Protein AF-A0A353QFW0-F1 (afdb_monomer_lite)

Secondary structure (DSSP, 8-state):
----TT---------HHHHHHHHHHHH---S--S-------TT--

Foldseek 3Di:
DDDDPDDDDDDDDDDQVVQLVVCCVPVVDNGHDPDDDDDDDPPPD

Structure (mmCIF, N/CA/C/O backbone):
data_AF-A0A353QFW0-F1
#
_entry.id   AF-A0A353QFW0-F1
#
loop_
_atom_site.group_PDB
_atom_site.id
_atom_site.type_symbol
_atom_site.label_atom_id
_atom_site.label_alt_id
_atom_site.label_comp_id
_atom_site.label_asym_id
_atom_site.label_entity_id
_atom_site.label_seq_id
_atom_site.pdbx_PDB_ins_code
_atom_site.Cartn_x
_atom_site.Cartn_y
_atom_site.Cartn_z
_atom_site.occupancy
_atom_site.B_iso_or_equiv
_atom_site.auth_seq_id
_atom_site.auth_comp_id
_atom_site.auth_asym_id
_atom_site.auth_atom_id
_atom_site.pdbx_PDB_model_num
ATOM 1 N N . MET A 1 1 ? 21.981 -15.218 -11.560 1.00 44.00 1 MET A N 1
ATOM 2 C CA . MET A 1 1 ? 21.257 -14.280 -10.684 1.00 44.00 1 MET A CA 1
ATOM 3 C C . MET A 1 1 ? 20.985 -13.059 -11.538 1.00 44.00 1 MET A C 1
ATOM 5 O O . MET A 1 1 ? 21.929 -12.363 -11.870 1.00 44.00 1 MET A O 1
ATOM 9 N N . LEU A 1 2 ? 19.764 -12.931 -12.057 1.00 51.69 2 LEU A N 1
ATOM 10 C CA . LEU A 1 2 ? 19.389 -11.840 -12.958 1.00 51.69 2 LEU A CA 1
ATOM 11 C C . LEU A 1 2 ? 18.981 -10.652 -12.083 1.00 51.69 2 LEU A C 1
ATOM 13 O O . LEU A 1 2 ? 17.831 -10.570 -11.675 1.00 51.69 2 LEU A O 1
ATOM 17 N N . GLY A 1 3 ? 19.941 -9.813 -11.708 1.00 54.53 3 GLY A N 1
ATOM 18 C CA . GLY A 1 3 ? 19.647 -8.440 -11.311 1.00 54.53 3 GLY A CA 1
ATOM 19 C C . GLY A 1 3 ? 19.985 -7.580 -12.515 1.00 54.53 3 GLY A C 1
ATOM 20 O O . GLY A 1 3 ? 21.152 -7.545 -12.899 1.00 54.53 3 GLY A O 1
ATOM 21 N N . GLN A 1 4 ? 18.985 -6.990 -13.166 1.00 59.94 4 GLN A N 1
ATOM 22 C CA . GLN A 1 4 ? 19.248 -5.960 -14.165 1.00 59.94 4 GLN A CA 1
ATOM 23 C C . GLN A 1 4 ? 19.757 -4.739 -13.390 1.00 59.94 4 GLN A C 1
ATOM 25 O O . GLN A 1 4 ? 19.160 -4.351 -12.388 1.00 59.94 4 GLN A O 1
ATOM 30 N N . GLU A 1 5 ? 20.878 -4.149 -13.801 1.00 63.53 5 GLU A N 1
ATOM 31 C CA . GLU A 1 5 ? 21.534 -3.065 -13.047 1.00 63.53 5 GLU A CA 1
ATOM 32 C C . GLU A 1 5 ? 20.753 -1.728 -13.061 1.00 63.53 5 GLU A C 1
ATOM 34 O O . GLU A 1 5 ? 21.226 -0.739 -12.504 1.00 63.53 5 GLU A O 1
ATOM 39 N N . HIS A 1 6 ? 19.553 -1.692 -13.660 1.00 71.31 6 HIS A N 1
ATOM 40 C CA . HIS A 1 6 ? 18.757 -0.481 -13.893 1.00 71.31 6 HIS A CA 1
ATOM 41 C C . HIS A 1 6 ? 17.247 -0.63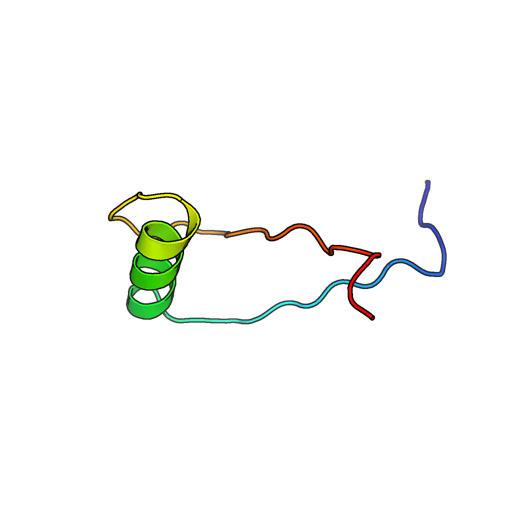2 -13.603 1.00 71.31 6 HIS A C 1
ATOM 43 O O . HIS A 1 6 ? 16.456 0.111 -14.175 1.00 71.31 6 HIS A O 1
ATOM 49 N N . ASP A 1 7 ? 16.829 -1.555 -12.731 1.00 77.44 7 ASP A N 1
ATOM 50 C CA . ASP A 1 7 ? 15.421 -1.634 -12.304 1.00 77.44 7 ASP A CA 1
ATOM 51 C C . ASP A 1 7 ? 15.161 -0.701 -11.099 1.00 77.44 7 ASP A C 1
ATOM 53 O O . ASP A 1 7 ? 15.905 -0.731 -10.114 1.00 77.44 7 ASP A O 1
ATOM 57 N N . GLU A 1 8 ? 14.099 0.115 -11.148 1.00 83.38 8 GLU A N 1
ATOM 58 C CA . GLU A 1 8 ? 13.688 1.011 -10.053 1.00 83.38 8 GLU A CA 1
ATOM 59 C C . GLU A 1 8 ? 12.466 0.464 -9.300 1.00 83.38 8 GLU A C 1
ATOM 61 O O . GLU A 1 8 ? 11.520 -0.056 -9.890 1.00 83.38 8 GLU A O 1
ATOM 66 N N . VAL A 1 9 ? 12.469 0.609 -7.970 1.00 87.00 9 VAL A N 1
ATOM 67 C CA . VAL A 1 9 ? 11.320 0.280 -7.122 1.00 87.00 9 VAL A CA 1
ATOM 68 C C . VAL A 1 9 ? 11.102 1.355 -6.059 1.00 87.00 9 VAL A C 1
ATOM 70 O O . VAL A 1 9 ? 11.979 1.644 -5.244 1.00 87.00 9 VAL A O 1
ATOM 73 N N . GLY A 1 10 ? 9.900 1.929 -6.047 1.00 90.12 10 GLY A N 1
ATOM 74 C CA . GLY A 1 10 ? 9.427 2.804 -4.978 1.00 90.12 10 GLY A CA 1
ATOM 75 C C . GLY A 1 10 ? 8.663 2.013 -3.917 1.00 90.12 10 GLY A C 1
ATOM 76 O O . GLY A 1 10 ? 7.813 1.187 -4.243 1.00 90.12 10 GLY A O 1
ATOM 77 N N . VAL A 1 11 ? 8.938 2.280 -2.639 1.00 94.62 11 VAL A N 1
ATOM 78 C CA . VAL A 1 11 ? 8.185 1.713 -1.509 1.00 94.62 11 VAL A CA 1
ATOM 79 C C . VAL A 1 11 ? 7.647 2.848 -0.652 1.00 94.62 11 VAL A C 1
ATOM 81 O O . VAL A 1 11 ? 8.371 3.779 -0.304 1.00 94.62 11 VAL A O 1
ATOM 84 N N . THR A 1 12 ? 6.374 2.762 -0.280 1.00 96.12 12 THR A N 1
ATOM 85 C CA . THR A 1 12 ? 5.737 3.688 0.660 1.00 96.12 12 THR A CA 1
ATOM 86 C C . THR A 1 12 ? 5.159 2.901 1.826 1.00 96.12 12 THR A C 1
ATOM 88 O O . THR A 1 12 ? 4.492 1.888 1.630 1.00 96.12 12 THR A O 1
ATOM 91 N N . LEU A 1 13 ? 5.434 3.366 3.044 1.00 97.94 13 LEU A N 1
ATOM 92 C CA . LEU A 1 13 ? 4.845 2.824 4.263 1.00 97.94 13 LEU A CA 1
ATOM 93 C C . LEU A 1 13 ? 3.587 3.620 4.592 1.00 97.94 13 LEU A C 1
ATOM 95 O O . LEU A 1 13 ? 3.614 4.850 4.594 1.00 97.94 13 LEU A O 1
ATOM 99 N N . VAL A 1 14 ? 2.501 2.913 4.873 1.00 97.56 14 VAL A N 1
ATOM 100 C CA . VAL A 1 14 ? 1.181 3.498 5.120 1.00 97.56 14 VAL A CA 1
ATOM 101 C C . VAL A 1 14 ? 0.536 2.840 6.334 1.00 97.56 14 VAL A C 1
ATOM 103 O O . VAL A 1 14 ? 1.024 1.824 6.831 1.00 97.56 14 VAL A O 1
ATOM 106 N N . THR A 1 15 ? -0.559 3.417 6.819 1.00 98.56 15 THR A N 1
ATOM 107 C CA . THR A 1 15 ? -1.375 2.790 7.864 1.00 98.56 15 THR A CA 1
ATOM 108 C C . THR A 1 15 ? -2.361 1.778 7.272 1.00 98.56 15 THR A C 1
ATOM 110 O O . THR A 1 15 ? -2.648 1.807 6.075 1.00 98.56 15 THR A O 1
ATOM 113 N N . ASP A 1 16 ? -2.948 0.922 8.113 1.00 98.44 16 ASP A N 1
ATOM 114 C CA . ASP A 1 16 ? -3.999 -0.019 7.688 1.00 98.44 16 ASP A CA 1
ATOM 115 C C . ASP A 1 16 ? -5.226 0.694 7.105 1.00 98.44 16 ASP A C 1
ATOM 117 O O . ASP A 1 16 ? -5.835 0.208 6.151 1.00 98.44 16 ASP A O 1
ATOM 121 N N . ALA A 1 17 ? -5.581 1.858 7.660 1.00 98.31 17 ALA A N 1
ATOM 122 C CA . ALA A 1 17 ? -6.709 2.652 7.183 1.00 98.31 17 ALA A CA 1
ATOM 123 C C . ALA A 1 17 ? -6.455 3.171 5.759 1.00 98.31 17 ALA A C 1
ATOM 125 O O . ALA A 1 17 ? -7.313 3.025 4.885 1.00 98.31 17 ALA A O 1
ATOM 126 N N . ASP A 1 18 ? -5.253 3.700 5.510 1.00 98.31 18 ASP A N 1
ATOM 127 C CA . ASP A 1 18 ? -4.840 4.157 4.180 1.00 98.31 18 ASP A CA 1
ATOM 128 C C . ASP A 1 18 ? -4.762 2.978 3.194 1.00 98.31 18 ASP A C 1
ATOM 130 O O . ASP A 1 18 ? -5.226 3.073 2.057 1.00 98.31 18 ASP A O 1
ATOM 134 N N . MET A 1 19 ? -4.244 1.827 3.636 1.00 98.38 19 MET A N 1
ATOM 135 C CA . MET A 1 19 ? -4.158 0.614 2.820 1.00 98.38 19 MET A CA 1
ATOM 136 C C . MET A 1 19 ? -5.537 0.078 2.418 1.00 98.38 19 MET A C 1
ATOM 138 O O . MET A 1 19 ? -5.754 -0.262 1.255 1.00 98.38 19 MET A O 1
ATOM 142 N N . GLN A 1 20 ? -6.493 0.023 3.348 1.00 98.38 20 GLN A N 1
ATOM 143 C CA . GLN A 1 20 ? -7.866 -0.392 3.057 1.00 98.38 20 GLN A CA 1
ATOM 144 C C . GLN A 1 20 ? -8.534 0.552 2.049 1.00 98.38 20 GLN A C 1
ATOM 146 O O . GLN A 1 20 ? -9.243 0.094 1.149 1.00 98.38 20 GLN A O 1
ATOM 151 N N . GLN A 1 21 ? -8.294 1.861 2.169 1.00 98.50 21 GLN A N 1
ATOM 152 C CA . GLN A 1 21 ? -8.809 2.843 1.220 1.00 98.50 21 GLN A CA 1
ATOM 153 C C . GLN A 1 21 ? -8.232 2.628 -0.187 1.00 98.50 21 GLN A C 1
ATOM 155 O O . GLN A 1 21 ? -9.003 2.581 -1.148 1.00 98.50 21 GLN A O 1
ATOM 160 N N . MET A 1 22 ? -6.918 2.415 -0.308 1.00 98.00 22 MET A N 1
ATOM 161 C CA . MET A 1 2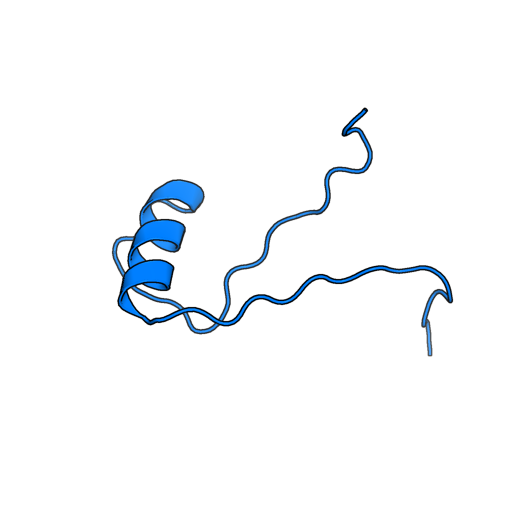2 ? -6.266 2.136 -1.593 1.00 98.00 22 MET A CA 1
ATOM 162 C C . MET A 1 22 ? -6.715 0.803 -2.206 1.00 98.00 22 MET A C 1
ATOM 164 O O . MET A 1 22 ? -6.962 0.724 -3.409 1.00 98.00 22 MET A O 1
ATOM 168 N N . ASN A 1 23 ? -6.855 -0.258 -1.407 1.00 98.19 23 ASN A N 1
ATOM 169 C CA . ASN A 1 23 ? -7.283 -1.566 -1.909 1.00 98.19 23 ASN A CA 1
ATOM 170 C C . ASN A 1 23 ? -8.725 -1.522 -2.443 1.00 98.19 23 ASN A C 1
ATOM 172 O O . ASN A 1 23 ? -9.045 -2.120 -3.474 1.00 98.19 23 ASN A O 1
ATOM 176 N N . ARG A 1 24 ? -9.589 -0.732 -1.802 1.00 98.19 24 ARG A N 1
ATOM 177 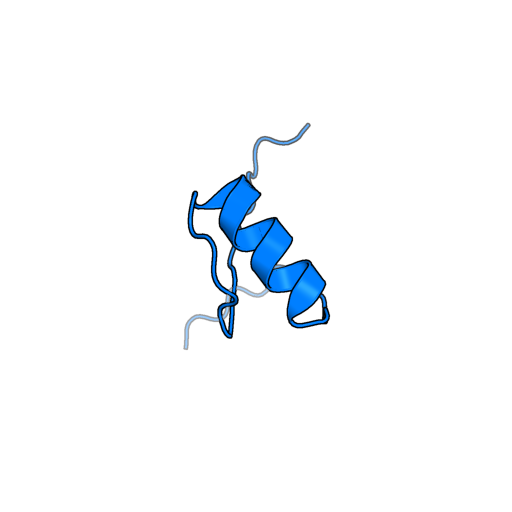C CA . ARG A 1 24 ? -10.938 -0.462 -2.301 1.00 98.19 24 ARG A CA 1
ATOM 178 C C . ARG A 1 24 ? -10.905 0.291 -3.627 1.00 98.19 24 ARG A C 1
ATOM 180 O O . ARG A 1 24 ? -11.589 -0.114 -4.558 1.00 98.19 24 ARG A O 1
ATOM 187 N N . GLU A 1 25 ? -10.119 1.358 -3.721 1.00 98.06 25 GLU A N 1
ATOM 188 C CA . GLU A 1 25 ? -10.058 2.213 -4.914 1.00 98.06 25 GLU A CA 1
ATOM 189 C C . GLU A 1 25 ? -9.460 1.496 -6.124 1.00 98.06 25 GLU A C 1
ATOM 191 O O . GLU A 1 25 ? -10.007 1.572 -7.222 1.00 98.06 25 GLU A O 1
ATOM 196 N N . HIS A 1 26 ? -8.367 0.760 -5.926 1.00 96.56 26 HIS A N 1
ATOM 197 C CA . HIS A 1 26 ? -7.615 0.158 -7.024 1.00 96.56 26 HIS A CA 1
ATOM 198 C C . HIS A 1 26 ? -7.992 -1.295 -7.316 1.00 96.56 26 HIS A C 1
ATOM 200 O O . HIS A 1 26 ? -7.767 -1.764 -8.432 1.00 96.56 26 HIS A O 1
ATOM 206 N N . ARG A 1 27 ? -8.537 -2.033 -6.339 1.00 96.19 27 ARG A N 1
ATOM 207 C CA . ARG A 1 27 ? -8.907 -3.455 -6.491 1.00 96.19 27 ARG A CA 1
ATOM 208 C C . ARG A 1 27 ? -10.383 -3.742 -6.208 1.00 96.19 27 ARG A C 1
ATOM 210 O O . ARG A 1 27 ? -10.818 -4.865 -6.445 1.00 96.19 27 ARG A O 1
ATOM 217 N N . GLY A 1 28 ? -11.158 -2.771 -5.718 1.00 97.94 28 GLY A N 1
ATOM 218 C CA . GLY A 1 28 ? -12.560 -2.975 -5.337 1.00 97.94 28 GLY A CA 1
ATOM 219 C C . GLY A 1 28 ? -12.747 -3.791 -4.053 1.00 97.94 28 GLY A C 1
ATOM 220 O O . GLY A 1 28 ? -13.852 -4.266 -3.797 1.00 97.94 28 GLY A O 1
ATOM 221 N N . ILE A 1 29 ? -11.689 -3.988 -3.258 1.00 98.19 29 ILE A N 1
ATOM 222 C CA . ILE A 1 29 ? -11.706 -4.843 -2.064 1.00 98.19 29 ILE A CA 1
ATOM 223 C C . ILE A 1 29 ? -11.729 -3.975 -0.805 1.00 98.19 29 ILE A C 1
ATOM 225 O O . ILE A 1 29 ? -10.781 -3.249 -0.521 1.00 98.19 29 ILE A O 1
ATOM 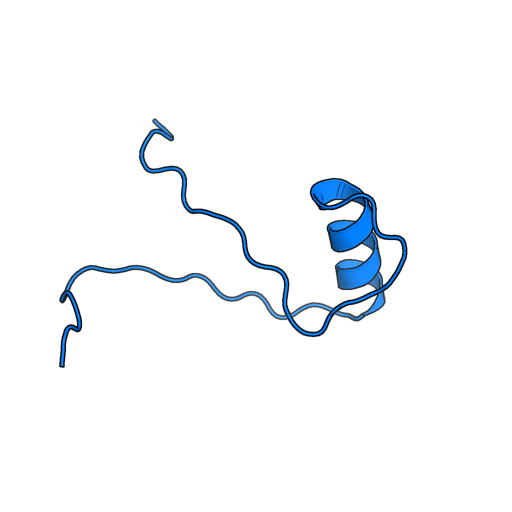229 N N . ASP A 1 30 ? -12.800 -4.089 -0.017 1.00 98.00 30 ASP A N 1
ATOM 230 C CA . ASP A 1 30 ? -12.976 -3.367 1.249 1.00 98.00 30 ASP A CA 1
ATOM 231 C C . ASP A 1 30 ? -12.307 -4.074 2.441 1.00 98.00 30 ASP A C 1
ATOM 233 O O . ASP A 1 30 ? -12.959 -4.499 3.394 1.00 98.00 30 ASP A O 1
ATOM 237 N N . ALA A 1 31 ? -10.992 -4.247 2.362 1.00 98.19 31 ALA A N 1
ATOM 238 C CA . ALA A 1 31 ? -10.165 -4.760 3.450 1.00 98.19 31 ALA A CA 1
ATOM 239 C C . ALA A 1 31 ? -8.701 -4.346 3.226 1.00 98.19 31 ALA A C 1
ATOM 241 O O . ALA A 1 31 ? -8.294 -4.198 2.069 1.00 98.19 31 ALA A O 1
ATOM 242 N N . PRO A 1 32 ? -7.891 -4.170 4.285 1.00 98.44 32 PRO A N 1
ATOM 243 C CA . PRO A 1 32 ? -6.454 -3.982 4.122 1.00 98.44 32 PRO A CA 1
ATOM 244 C C . PRO A 1 32 ? -5.783 -5.259 3.584 1.00 98.44 32 PRO A C 1
ATOM 246 O O . PRO A 1 32 ? -6.333 -6.359 3.654 1.00 98.44 32 PRO A O 1
ATOM 249 N N . THR A 1 33 ? -4.578 -5.098 3.045 1.00 98.12 33 THR A N 1
ATOM 250 C CA . THR A 1 33 ? -3.678 -6.178 2.615 1.00 98.12 33 THR A CA 1
ATOM 251 C C . THR A 1 33 ? -2.265 -5.837 3.068 1.00 98.12 33 THR A C 1
ATOM 253 O O . THR A 1 33 ? -1.940 -4.663 3.218 1.00 98.12 33 THR A O 1
ATOM 256 N N . ASP A 1 34 ? -1.410 -6.838 3.247 1.00 97.88 34 ASP A N 1
ATOM 257 C CA . ASP A 1 34 ? -0.032 -6.604 3.690 1.00 97.88 34 ASP A CA 1
ATOM 258 C C . ASP A 1 34 ? 0.787 -5.840 2.638 1.00 97.88 34 ASP A C 1
ATOM 260 O O . ASP A 1 34 ? 1.666 -5.046 2.966 1.00 97.88 34 ASP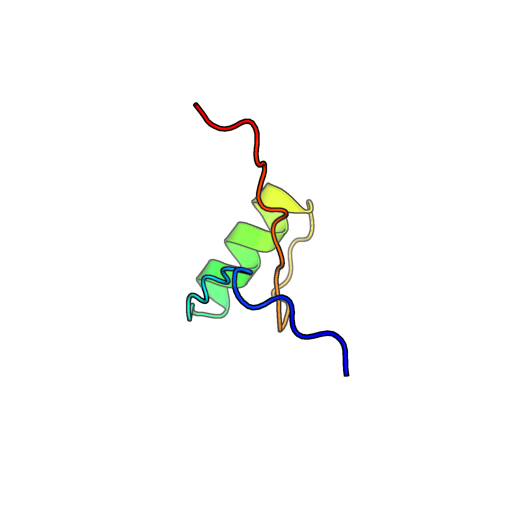 A O 1
ATOM 264 N N . VAL A 1 35 ? 0.497 -6.077 1.354 1.00 97.50 35 VAL A N 1
ATOM 265 C CA . VAL A 1 35 ? 1.173 -5.442 0.218 1.00 97.50 35 VAL A CA 1
ATOM 266 C C . VAL A 1 35 ? 0.169 -5.152 -0.890 1.00 97.50 35 VAL A C 1
ATOM 268 O O . VAL A 1 35 ? -0.653 -6.005 -1.240 1.00 97.50 35 VAL A O 1
ATOM 271 N N . LEU A 1 36 ? 0.289 -3.967 -1.488 1.00 96.69 36 LEU A N 1
ATOM 272 C CA . LEU A 1 36 ? -0.406 -3.582 -2.709 1.00 96.69 36 LEU A CA 1
ATOM 273 C C . LEU A 1 36 ? 0.626 -3.134 -3.750 1.00 96.69 36 LEU A C 1
ATOM 275 O O . LEU A 1 36 ? 1.379 -2.194 -3.515 1.00 96.69 36 LEU A O 1
ATOM 279 N N . SER A 1 37 ? 0.678 -3.832 -4.886 1.00 94.44 37 SER A N 1
ATOM 280 C CA . SER A 1 37 ? 1.602 -3.532 -5.982 1.00 94.44 37 SER A CA 1
ATOM 281 C C . SER A 1 37 ? 0.907 -2.819 -7.138 1.00 94.44 37 SER A C 1
ATOM 283 O O . SER A 1 37 ? -0.236 -3.136 -7.498 1.00 94.44 37 SER A O 1
ATOM 285 N N . PHE A 1 38 ? 1.644 -1.890 -7.739 1.00 91.38 38 PHE A N 1
ATOM 286 C CA . PHE A 1 38 ? 1.271 -1.157 -8.941 1.00 91.38 38 PHE A CA 1
ATOM 287 C C . PHE A 1 38 ? 2.300 -1.454 -10.029 1.00 91.38 38 PHE A C 1
ATOM 289 O O . PHE A 1 38 ? 3.494 -1.532 -9.741 1.00 91.38 38 PHE A O 1
ATOM 296 N N . ALA A 1 39 ? 1.834 -1.666 -11.258 1.00 86.12 39 ALA A N 1
ATOM 297 C CA . ALA A 1 39 ? 2.736 -1.746 -12.397 1.00 86.12 39 ALA A CA 1
ATOM 298 C C . ALA A 1 39 ? 3.286 -0.342 -12.677 1.00 86.12 39 ALA A C 1
ATOM 300 O O . ALA A 1 39 ? 2.522 0.623 -12.675 1.00 86.12 39 ALA A O 1
ATOM 301 N N . LEU A 1 40 ? 4.595 -0.242 -12.897 1.00 79.50 40 LEU A N 1
ATOM 302 C CA . LEU A 1 40 ? 5.175 0.926 -13.545 1.00 79.50 40 LEU A CA 1
ATOM 303 C C . LEU A 1 40 ? 4.720 0.903 -15.003 1.00 79.50 40 LEU A C 1
ATOM 305 O O . LEU A 1 40 ? 4.883 -0.110 -15.684 1.00 79.50 40 LEU A O 1
ATOM 309 N N . ASP A 1 41 ? 4.092 1.988 -15.436 1.00 72.50 41 ASP A N 1
ATOM 310 C CA . ASP A 1 41 ? 3.737 2.192 -16.834 1.00 72.50 41 ASP A CA 1
ATOM 311 C C . ASP A 1 41 ? 4.877 2.994 -17.476 1.00 72.50 41 ASP A C 1
ATOM 313 O O . ASP A 1 41 ? 5.054 4.172 -17.163 1.00 72.50 41 ASP A O 1
ATOM 317 N N . ASP A 1 42 ? 5.690 2.336 -18.309 1.00 62.88 42 ASP A N 1
ATOM 318 C CA . ASP A 1 42 ? 6.867 2.929 -18.977 1.00 62.88 42 ASP A CA 1
ATOM 319 C C . ASP A 1 42 ? 6.478 3.988 -20.034 1.00 62.88 42 ASP A C 1
ATOM 321 O O . ASP A 1 42 ? 7.335 4.718 -20.525 1.00 62.88 42 ASP A O 1
ATOM 32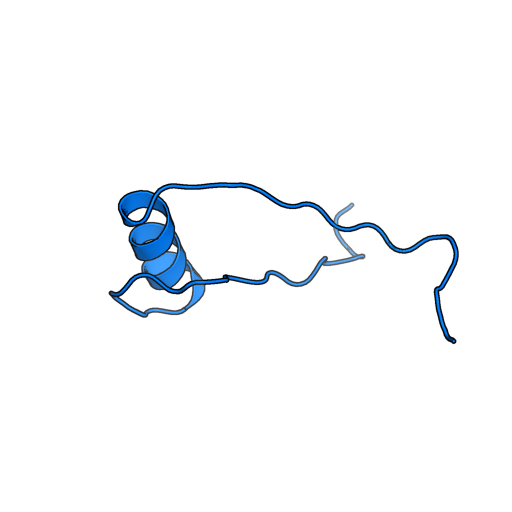5 N N . ASP A 1 43 ? 5.187 4.086 -20.379 1.00 60.56 43 ASP A N 1
ATOM 326 C CA . ASP A 1 43 ? 4.630 5.043 -21.347 1.00 60.56 43 ASP A CA 1
ATOM 327 C C . ASP A 1 43 ? 4.095 6.343 -20.699 1.00 60.56 43 ASP A C 1
ATOM 329 O O . ASP A 1 43 ? 3.434 7.153 -21.361 1.00 60.56 43 ASP A O 1
ATOM 333 N N . ALA A 1 44 ? 4.365 6.587 -19.410 1.00 53.31 44 ALA A N 1
ATOM 334 C CA . ALA A 1 44 ? 4.141 7.908 -18.823 1.00 53.31 44 ALA A CA 1
ATOM 335 C C . ALA A 1 44 ? 5.112 8.934 -19.467 1.00 53.31 44 ALA A C 1
ATOM 337 O O . ALA A 1 44 ? 6.321 8.704 -19.436 1.00 53.31 44 ALA A O 1
ATOM 338 N N . PRO A 1 45 ? 4.614 10.030 -20.080 1.00 53.09 45 PRO A N 1
ATOM 339 C CA . PRO A 1 45 ? 5.435 10.976 -20.843 1.00 53.09 45 PRO A CA 1
ATOM 340 C C . PRO A 1 45 ? 6.480 11.727 -20.010 1.00 53.09 45 PRO A C 1
ATOM 342 O O . PRO A 1 45 ? 6.239 11.956 -18.801 1.00 53.09 45 PRO A O 1
#

pLDDT: mean 86.18, std 16.79, range [44.0, 98.56]

Sequence (45 aa):
MLGQEHDEVGVTLVTDADMQQMNREHRGIDAPTDVLSFALDDDAP

Radius of gyration: 13.74 Å; chains: 1; bounding box: 34×25×29 Å